Protein AF-A0A7S0JJ34-F1 (afdb_monomer_lite)

Organism: NCBI:txid127549

Radius of gyration: 20.1 Å; chains: 1; bounding box: 49×42×49 Å

Structure (mmCIF, N/CA/C/O backbone):
data_AF-A0A7S0JJ34-F1
#
_entry.id   AF-A0A7S0JJ34-F1
#
loop_
_atom_site.group_PDB
_atom_site.id
_atom_site.type_symbol
_atom_site.label_atom_id
_atom_site.label_alt_id
_atom_site.label_comp_id
_atom_site.label_asym_id
_atom_site.label_entity_id
_atom_site.label_seq_id
_atom_site.pdbx_PDB_ins_code
_atom_site.Cartn_x
_atom_site.Cartn_y
_atom_site.Cartn_z
_atom_site.occupancy
_atom_site.B_iso_or_equiv
_atom_site.auth_seq_id
_atom_site.auth_comp_id
_atom_site.auth_asym_id
_atom_site.auth_atom_id
_atom_site.pdbx_PDB_model_num
ATOM 1 N N . MET A 1 1 ? 1.940 3.601 5.564 1.00 57.25 1 MET A N 1
ATOM 2 C CA . MET A 1 1 ? 1.589 2.469 4.682 1.00 57.25 1 MET A CA 1
ATOM 3 C C . MET A 1 1 ? 2.162 2.753 3.303 1.00 57.25 1 MET A C 1
ATOM 5 O O . MET A 1 1 ? 1.551 3.493 2.549 1.00 57.25 1 MET A O 1
ATOM 9 N N . LEU A 1 2 ? 3.363 2.260 3.007 1.00 66.62 2 LEU A N 1
ATOM 10 C CA . LEU A 1 2 ? 3.904 2.296 1.644 1.00 66.62 2 LEU A CA 1
ATOM 11 C C . LEU A 1 2 ? 3.343 1.068 0.916 1.00 66.62 2 LEU A C 1
ATOM 13 O O . LEU A 1 2 ? 3.331 -0.015 1.498 1.00 66.62 2 LEU A O 1
ATOM 17 N N . GLY A 1 3 ? 2.815 1.231 -0.295 1.00 72.00 3 GLY A N 1
ATOM 18 C CA . GLY A 1 3 ? 2.123 0.151 -1.000 1.00 72.00 3 GLY A CA 1
ATOM 19 C C . GLY A 1 3 ? 2.072 0.350 -2.510 1.00 72.00 3 GLY A C 1
ATOM 20 O O . GLY A 1 3 ? 2.543 1.367 -3.016 1.00 72.00 3 GLY A O 1
ATOM 21 N N . ALA A 1 4 ? 1.462 -0.603 -3.222 1.00 73.69 4 ALA A N 1
ATOM 22 C CA . ALA A 1 4 ? 1.379 -0.618 -4.691 1.00 73.69 4 ALA A CA 1
ATOM 23 C C . ALA A 1 4 ? 0.817 0.682 -5.296 1.00 73.69 4 ALA A C 1
ATOM 25 O O . ALA A 1 4 ? 1.209 1.071 -6.393 1.00 73.69 4 ALA A O 1
ATOM 26 N N . GLY A 1 5 ? -0.038 1.399 -4.557 1.00 73.19 5 GLY A N 1
ATOM 27 C CA . GLY A 1 5 ? -0.584 2.690 -4.978 1.00 73.19 5 GLY A CA 1
ATOM 28 C C . GLY A 1 5 ? 0.477 3.756 -5.275 1.00 73.19 5 GLY A C 1
ATOM 29 O O . GLY A 1 5 ? 0.230 4.624 -6.104 1.00 73.19 5 GLY A O 1
ATOM 30 N N . MET A 1 6 ? 1.675 3.664 -4.685 1.00 84.06 6 MET A N 1
ATOM 31 C CA . MET A 1 6 ? 2.767 4.607 -4.957 1.00 84.06 6 MET A CA 1
ATOM 32 C C . MET A 1 6 ? 3.252 4.565 -6.407 1.00 84.06 6 MET A C 1
ATOM 34 O O . MET A 1 6 ? 3.645 5.596 -6.940 1.00 84.06 6 MET A O 1
ATOM 38 N N . LEU A 1 7 ? 3.181 3.399 -7.058 1.00 81.81 7 LEU A N 1
ATOM 39 C CA . LEU A 1 7 ? 3.564 3.240 -8.464 1.00 81.81 7 LEU A CA 1
ATOM 40 C C . LEU A 1 7 ? 2.585 3.957 -9.408 1.00 81.81 7 LEU A C 1
ATOM 42 O O . LEU A 1 7 ? 2.975 4.388 -10.487 1.00 81.81 7 LEU A O 1
ATOM 46 N N . GLY A 1 8 ? 1.323 4.112 -8.992 1.00 82.56 8 GLY A N 1
ATOM 47 C CA . GLY A 1 8 ? 0.288 4.818 -9.753 1.00 82.56 8 GLY A CA 1
ATOM 48 C C . GLY A 1 8 ? 0.212 6.322 -9.473 1.00 82.56 8 GLY A C 1
ATOM 49 O O . GLY A 1 8 ? -0.394 7.049 -10.255 1.00 82.56 8 GLY A O 1
ATOM 50 N N . LEU A 1 9 ? 0.837 6.812 -8.393 1.00 85.94 9 LEU A N 1
ATOM 51 C CA . LEU A 1 9 ? 0.858 8.239 -8.057 1.00 85.94 9 LEU A CA 1
ATOM 52 C C . LEU A 1 9 ? 1.399 9.134 -9.185 1.00 85.94 9 LEU A C 1
ATOM 54 O O . LEU A 1 9 ? 0.704 10.093 -9.511 1.00 85.94 9 LEU A O 1
ATOM 58 N N . PRO A 1 10 ? 2.558 8.871 -9.825 1.00 85.19 10 PRO A N 1
ATOM 59 C CA . PRO A 1 10 ? 3.053 9.757 -10.882 1.00 85.19 10 PRO A CA 1
ATOM 60 C C . PRO A 1 10 ? 2.068 9.872 -12.053 1.00 85.19 10 PRO A C 1
ATOM 62 O O . PRO A 1 10 ? 1.849 10.967 -12.563 1.00 85.19 10 PRO A O 1
ATOM 65 N N . HIS A 1 11 ? 1.404 8.771 -12.415 1.00 85.31 11 HIS A N 1
ATOM 66 C CA . HIS A 1 11 ? 0.361 8.772 -13.439 1.00 85.31 11 HIS A CA 1
ATOM 67 C C . HIS A 1 11 ? -0.876 9.571 -12.997 1.00 85.31 11 HIS A C 1
ATOM 69 O O . HIS A 1 11 ? -1.424 10.348 -13.770 1.00 85.31 11 HIS A O 1
ATOM 75 N N . ALA A 1 12 ? -1.311 9.435 -11.742 1.00 86.25 12 ALA A N 1
ATOM 76 C CA . ALA A 1 12 ? -2.432 10.214 -11.214 1.00 86.25 12 ALA A CA 1
ATOM 77 C C . ALA A 1 12 ? -2.135 11.726 -11.181 1.00 86.25 12 ALA A C 1
ATOM 79 O O . ALA A 1 12 ? -3.014 12.535 -11.471 1.00 86.25 12 ALA A O 1
ATOM 80 N N . PHE A 1 13 ? -0.897 12.118 -10.864 1.00 88.19 13 PHE A N 1
ATOM 81 C CA . PHE A 1 13 ? -0.462 13.517 -10.909 1.00 88.19 13 PHE A CA 1
ATOM 82 C C . PHE A 1 13 ? -0.346 14.058 -12.340 1.00 88.19 13 PHE A C 1
ATOM 84 O O . PHE A 1 13 ? -0.618 15.240 -12.549 1.00 88.19 13 PHE A O 1
ATOM 91 N N . ALA A 1 14 ? 0.024 13.215 -13.310 1.00 88.62 14 ALA A N 1
ATOM 92 C CA . ALA A 1 14 ? 0.055 13.592 -14.722 1.00 88.62 14 ALA A CA 1
ATOM 93 C C . ALA A 1 14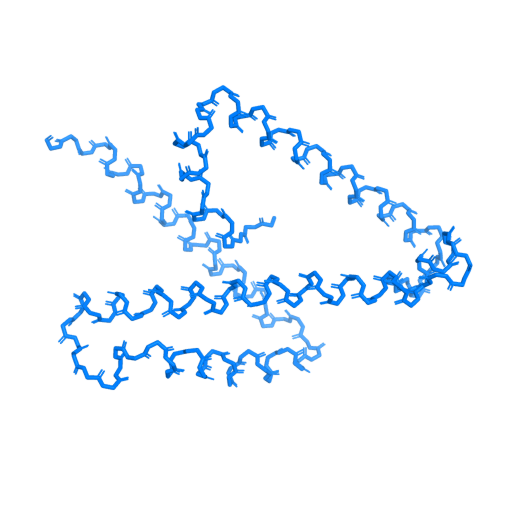 ? -1.349 13.920 -15.264 1.00 88.62 14 ALA A C 1
ATOM 95 O O . ALA A 1 14 ? -1.507 14.911 -15.967 1.00 88.62 14 ALA A O 1
ATOM 96 N N . GLU A 1 15 ? -2.366 13.145 -14.875 1.00 89.19 15 GLU A N 1
ATOM 97 C CA . GLU A 1 15 ? -3.752 13.323 -15.338 1.00 89.19 15 GLU A CA 1
ATOM 98 C C . GLU A 1 15 ? -4.513 14.426 -14.580 1.00 89.19 15 GLU A C 1
ATOM 100 O O . GLU A 1 15 ? -5.216 15.235 -15.180 1.00 89.19 15 GLU A O 1
ATOM 105 N N . CYS A 1 16 ? -4.379 14.497 -13.250 1.00 85.75 16 CYS A N 1
ATOM 106 C CA . CYS A 1 16 ? -5.110 15.477 -12.436 1.00 85.75 16 CYS A CA 1
ATOM 107 C C . CYS A 1 16 ? -4.446 16.865 -12.403 1.00 85.75 16 CYS A C 1
ATOM 109 O O . CYS A 1 16 ? -5.074 17.842 -11.991 1.00 85.75 16 CYS A O 1
ATOM 111 N N . GLY A 1 17 ? -3.172 16.961 -12.789 1.00 87.69 17 GLY A N 1
ATOM 112 C CA . GLY A 1 17 ? -2.359 18.160 -12.626 1.00 87.69 17 GLY A CA 1
ATOM 113 C C . GLY A 1 17 ? -1.843 18.347 -11.194 1.00 87.69 17 GLY A C 1
ATOM 114 O O . GLY A 1 17 ? -2.354 17.789 -10.221 1.00 87.69 17 GLY A O 1
ATOM 115 N N . TRP A 1 18 ? -0.799 19.164 -11.053 1.00 88.62 18 TRP A N 1
ATOM 116 C CA . TRP A 1 18 ? -0.021 19.257 -9.811 1.00 88.62 18 TRP A CA 1
ATOM 117 C C . TRP A 1 18 ? -0.803 19.856 -8.631 1.00 88.62 18 TRP A C 1
ATOM 119 O O . TRP A 1 18 ? -0.724 19.358 -7.507 1.00 88.62 18 TRP A O 1
ATOM 129 N N . VAL A 1 19 ? -1.604 20.896 -8.890 1.00 91.00 19 VAL A N 1
ATOM 130 C CA . VAL A 1 19 ? -2.393 21.595 -7.860 1.00 91.00 19 VAL A CA 1
ATOM 131 C C . VAL A 1 19 ? -3.508 20.692 -7.328 1.00 91.00 19 VAL A C 1
ATOM 133 O O . VAL A 1 19 ? -3.588 20.441 -6.126 1.00 91.00 19 VAL A O 1
ATOM 136 N N . THR A 1 20 ? -4.332 20.150 -8.226 1.00 90.50 20 THR A N 1
ATOM 137 C CA . THR A 1 20 ? -5.452 19.270 -7.870 1.00 90.50 20 THR A CA 1
ATOM 138 C C . THR A 1 20 ? -4.963 17.953 -7.271 1.00 90.50 20 THR A C 1
ATOM 140 O O . THR A 1 20 ? -5.516 17.502 -6.271 1.00 90.50 20 THR A O 1
ATOM 143 N N . GLY A 1 21 ? -3.892 17.360 -7.814 1.00 90.00 21 GLY A N 1
ATOM 144 C CA . GLY A 1 21 ? -3.283 16.142 -7.273 1.00 90.00 21 GLY A CA 1
ATOM 145 C C . GLY A 1 21 ? -2.790 16.317 -5.834 1.00 90.00 21 GLY A C 1
ATOM 146 O O . GLY A 1 21 ? -3.072 15.476 -4.981 1.00 90.00 21 GLY A O 1
ATOM 147 N N . THR A 1 22 ? -2.132 17.442 -5.532 1.00 91.50 22 THR A N 1
ATOM 148 C CA . THR A 1 22 ? -1.652 17.746 -4.172 1.00 91.50 22 THR A CA 1
ATOM 149 C C . THR A 1 22 ? -2.811 17.959 -3.199 1.00 91.50 22 THR A C 1
ATOM 151 O O . THR A 1 22 ? -2.788 17.421 -2.091 1.00 91.50 22 THR A O 1
ATOM 154 N N . LEU A 1 23 ? -3.851 18.690 -3.617 1.00 93.62 23 LEU A N 1
ATOM 155 C CA . LEU A 1 23 ? -5.050 18.902 -2.806 1.00 93.62 23 LEU A CA 1
ATOM 156 C C . LEU A 1 23 ? -5.744 17.571 -2.477 1.00 93.62 23 LEU A C 1
ATOM 158 O O . LEU A 1 23 ? -6.032 17.303 -1.313 1.00 93.62 23 LEU A O 1
ATOM 162 N N . LEU A 1 24 ? -5.972 16.715 -3.481 1.00 91.62 24 LEU A N 1
ATOM 163 C CA . LEU A 1 24 ? -6.590 15.400 -3.286 1.00 91.62 24 LEU A CA 1
ATOM 164 C C . LEU A 1 24 ? -5.754 14.519 -2.357 1.00 91.62 24 LEU A C 1
ATOM 166 O O . LEU A 1 24 ? -6.303 13.878 -1.462 1.00 91.62 24 LEU A O 1
ATOM 170 N N . LEU A 1 25 ? -4.432 14.499 -2.547 1.00 91.44 25 LEU A N 1
ATOM 171 C CA . LEU A 1 25 ? -3.531 13.714 -1.709 1.00 91.44 25 LEU A CA 1
ATOM 172 C C . LEU A 1 25 ? -3.608 14.158 -0.243 1.00 91.44 25 LEU A C 1
ATOM 174 O O . LEU A 1 25 ? -3.671 13.312 0.651 1.00 91.44 25 LEU A O 1
ATOM 178 N N . PHE A 1 26 ? -3.656 15.470 -0.000 1.00 93.44 26 PHE A N 1
ATOM 179 C CA . PHE A 1 26 ? -3.807 16.022 1.341 1.00 93.44 26 PHE A CA 1
ATOM 180 C C . PHE A 1 26 ? -5.153 15.638 1.963 1.00 93.44 26 PHE A C 1
ATOM 182 O O . PHE A 1 26 ? -5.186 15.123 3.079 1.00 93.44 26 PHE A O 1
ATOM 189 N N . VAL A 1 27 ? -6.256 15.801 1.224 1.00 94.81 27 VAL A N 1
ATOM 190 C CA . VAL A 1 27 ? -7.604 15.446 1.696 1.00 94.81 27 VAL A CA 1
ATOM 191 C C . VAL A 1 27 ? -7.687 13.962 2.052 1.00 94.81 27 VAL A C 1
ATOM 193 O O . VAL A 1 27 ? -8.070 13.632 3.172 1.00 94.81 27 VAL A O 1
ATOM 196 N N . PHE A 1 28 ? -7.264 13.059 1.161 1.00 92.06 28 PHE A N 1
ATOM 197 C CA . PHE A 1 28 ? -7.285 11.620 1.440 1.00 92.06 28 PHE A CA 1
ATOM 198 C C . PHE A 1 28 ? -6.356 11.227 2.592 1.00 92.06 28 PHE A C 1
ATOM 200 O O . PHE A 1 28 ? -6.701 10.343 3.379 1.00 92.06 28 PHE A O 1
ATOM 207 N N . GLY A 1 29 ? -5.209 11.898 2.727 1.00 92.00 29 GLY A N 1
ATOM 208 C CA . GLY A 1 29 ? -4.305 11.723 3.861 1.00 92.00 29 GLY A CA 1
ATOM 209 C C . GLY A 1 29 ? -4.967 12.097 5.188 1.00 92.00 29 GLY A C 1
ATOM 210 O O . GLY A 1 29 ? -4.964 11.295 6.123 1.00 92.00 29 GLY A O 1
ATOM 211 N N . CYS A 1 30 ? -5.598 13.273 5.257 1.00 94.94 30 CYS A N 1
ATOM 212 C CA . CYS A 1 30 ? -6.330 13.731 6.436 1.00 94.94 30 CYS A CA 1
ATOM 213 C C . CYS A 1 30 ? -7.510 12.813 6.771 1.00 94.94 30 CYS A C 1
ATOM 215 O O . CYS A 1 30 ? -7.651 12.404 7.922 1.00 94.94 30 CYS A O 1
ATOM 217 N N . THR A 1 31 ? -8.325 12.435 5.782 1.00 94.25 31 THR A N 1
ATOM 218 C CA . THR A 1 31 ? -9.451 11.512 5.984 1.00 94.25 31 THR A CA 1
ATOM 219 C C . THR A 1 31 ? -8.978 10.142 6.472 1.00 94.25 31 THR A C 1
ATOM 221 O O . THR A 1 31 ? -9.593 9.569 7.369 1.00 94.25 31 THR A O 1
ATOM 224 N N . GLY A 1 32 ? -7.864 9.627 5.944 1.00 92.00 32 GLY A N 1
ATOM 225 C CA . GLY A 1 32 ? -7.271 8.366 6.392 1.00 92.00 32 GLY A CA 1
ATOM 226 C C . GLY A 1 32 ? -6.749 8.429 7.830 1.00 92.00 32 GLY A C 1
ATOM 227 O O . GLY A 1 32 ? -7.025 7.528 8.623 1.00 92.00 32 GLY A O 1
ATOM 228 N N . ALA A 1 33 ? -6.042 9.504 8.190 1.00 92.50 33 ALA A N 1
ATOM 229 C CA . ALA A 1 33 ? -5.551 9.719 9.551 1.00 92.50 33 ALA A CA 1
ATOM 230 C C . ALA A 1 33 ? -6.704 9.855 10.555 1.00 92.50 33 ALA A C 1
ATOM 232 O O . ALA A 1 33 ? -6.683 9.233 11.616 1.00 92.50 33 ALA A O 1
ATOM 233 N N . PHE A 1 34 ? -7.738 10.613 10.191 1.00 93.69 34 PHE A N 1
ATOM 234 C CA . PHE A 1 34 ? -8.936 10.774 11.004 1.00 93.69 34 PHE A CA 1
ATOM 235 C C . PHE A 1 34 ? -9.692 9.450 11.182 1.00 93.69 34 PHE A C 1
ATOM 237 O O . PHE A 1 34 ? -10.050 9.096 12.301 1.00 93.69 34 PHE A O 1
ATOM 244 N N . GLY A 1 35 ? -9.861 8.668 10.110 1.00 90.50 35 GLY A N 1
ATOM 245 C CA . GLY A 1 35 ? -10.480 7.344 10.185 1.00 90.50 35 GLY A CA 1
ATOM 246 C C . GLY A 1 35 ? -9.717 6.385 11.104 1.00 90.50 35 GLY A C 1
ATOM 247 O O . GLY A 1 35 ? -10.332 5.684 11.904 1.00 90.50 35 GLY A O 1
ATOM 248 N N . LEU A 1 36 ? -8.380 6.393 11.047 1.00 89.00 36 LEU A N 1
ATOM 249 C CA . LEU A 1 36 ? -7.552 5.581 11.941 1.00 89.00 36 LEU A CA 1
ATOM 250 C C . LEU A 1 36 ? -7.661 6.041 13.402 1.00 89.00 36 LEU A C 1
ATOM 252 O O . LEU A 1 36 ? -7.689 5.201 14.298 1.00 89.00 36 LEU A O 1
ATOM 256 N N . HIS A 1 37 ? -7.750 7.351 13.641 1.00 90.44 37 HIS A N 1
ATOM 257 C CA . HIS A 1 37 ? -7.923 7.906 14.981 1.00 90.44 37 HIS A CA 1
ATOM 258 C C . HIS A 1 37 ? -9.260 7.488 15.604 1.00 90.44 37 HIS A C 1
ATOM 260 O O . HIS A 1 37 ? -9.276 6.961 16.714 1.00 90.44 37 HIS A O 1
ATOM 266 N N . LEU A 1 38 ? -10.361 7.629 14.858 1.00 86.69 38 LEU A N 1
ATOM 267 C CA . LEU A 1 38 ? -11.682 7.174 15.296 1.00 86.69 38 LEU A CA 1
ATOM 268 C C . LEU A 1 38 ? -11.702 5.671 15.588 1.00 86.69 38 LEU A C 1
ATOM 270 O O . LEU A 1 38 ? -12.285 5.237 16.577 1.00 86.69 38 LEU A O 1
ATOM 274 N N . LEU A 1 39 ? -11.052 4.873 14.738 1.00 85.81 39 LEU A N 1
ATOM 275 C CA . LEU A 1 39 ? -10.981 3.425 14.912 1.00 85.81 39 LEU A CA 1
ATOM 276 C C . LEU A 1 39 ? -10.170 3.035 16.153 1.00 85.81 39 LEU A C 1
ATOM 278 O O . LEU A 1 39 ? -10.567 2.124 16.878 1.00 85.81 39 LEU A O 1
ATOM 282 N N . ALA A 1 40 ? -9.063 3.734 16.415 1.00 85.62 40 ALA A N 1
ATOM 283 C CA . ALA A 1 40 ? -8.258 3.536 17.614 1.00 85.62 40 ALA A CA 1
ATOM 284 C C . ALA A 1 40 ? -9.065 3.856 18.879 1.00 85.62 40 ALA A C 1
ATOM 286 O O . ALA A 1 40 ? -9.134 3.024 19.783 1.00 85.62 40 ALA A O 1
ATOM 287 N N . GLU A 1 41 ? -9.757 4.996 18.908 1.00 84.69 41 GLU A N 1
ATOM 288 C CA . GLU A 1 41 ? -10.585 5.376 20.053 1.00 84.69 41 GLU A CA 1
ATOM 289 C C . GLU A 1 41 ? -11.767 4.414 20.258 1.00 84.69 41 GLU A C 1
ATOM 291 O O . GLU A 1 41 ? -12.060 4.016 21.386 1.00 84.69 41 GLU A O 1
ATOM 296 N N . ALA A 1 42 ? -12.410 3.964 19.176 1.00 80.56 42 ALA A N 1
ATOM 297 C CA . ALA A 1 42 ? -13.464 2.954 19.249 1.00 80.56 42 ALA A CA 1
ATOM 298 C C . ALA A 1 42 ? -12.943 1.621 19.815 1.00 80.56 42 ALA A C 1
ATOM 300 O O . ALA A 1 42 ? -13.616 1.001 20.639 1.00 80.56 42 ALA A O 1
ATOM 301 N N . SER A 1 43 ? -11.727 1.211 19.433 1.00 81.00 43 SER A N 1
ATOM 302 C CA . SER A 1 43 ? -11.099 -0.012 19.946 1.00 81.00 43 SER A CA 1
ATOM 303 C C . SER A 1 43 ? -10.785 0.056 21.445 1.00 81.00 43 SER A C 1
ATOM 305 O O . SER A 1 43 ? -10.970 -0.937 22.154 1.00 81.00 43 SER A O 1
ATOM 307 N N . ASP A 1 44 ? -10.386 1.231 21.945 1.00 80.06 44 ASP A N 1
ATOM 308 C CA . ASP A 1 44 ? -10.115 1.446 23.368 1.00 80.06 44 ASP A CA 1
ATOM 309 C C . ASP A 1 44 ? -11.404 1.408 24.204 1.00 80.06 44 ASP A C 1
ATOM 311 O O . ASP A 1 44 ? -11.399 0.891 25.323 1.00 80.06 44 ASP A O 1
ATOM 315 N N . ARG A 1 45 ? -12.536 1.872 23.653 1.00 75.00 45 ARG A N 1
ATOM 316 C CA . ARG A 1 45 ? -13.836 1.853 24.349 1.00 75.00 45 ARG A CA 1
ATOM 317 C C . ARG A 1 45 ? -14.481 0.467 24.442 1.00 75.00 45 ARG A C 1
ATOM 319 O O . ARG A 1 45 ? -15.254 0.237 25.367 1.00 75.00 45 ARG A O 1
ATOM 326 N N . THR A 1 46 ? -14.173 -0.462 23.535 1.00 71.50 46 THR A N 1
ATOM 327 C CA . THR A 1 46 ? -14.765 -1.818 23.529 1.00 71.50 46 THR A CA 1
ATOM 328 C C . THR A 1 46 ? -14.080 -2.847 24.431 1.00 71.50 46 THR A C 1
ATOM 330 O O . THR A 1 46 ? -14.621 -3.933 24.624 1.00 71.50 46 THR A O 1
ATOM 333 N N . GLY A 1 47 ? -12.921 -2.525 25.014 1.00 63.66 47 GLY A N 1
ATOM 334 C CA . GLY A 1 47 ? -12.152 -3.462 25.840 1.00 63.66 47 GLY A CA 1
ATOM 335 C C . GLY A 1 47 ? -11.409 -4.530 25.021 1.00 63.66 47 GLY A C 1
ATOM 336 O O . GLY A 1 47 ? -11.761 -4.851 23.889 1.00 63.66 47 GLY A O 1
ATOM 337 N N . ARG A 1 48 ? -10.313 -5.067 25.574 1.00 65.00 48 ARG A N 1
ATOM 338 C CA . ARG A 1 48 ? -9.439 -6.037 24.885 1.00 65.00 48 ARG A CA 1
ATOM 339 C C . ARG A 1 48 ? -9.856 -7.482 25.206 1.00 65.00 48 ARG A C 1
ATOM 341 O O . ARG A 1 48 ? -10.058 -7.772 26.383 1.00 65.00 48 ARG A O 1
ATOM 348 N N . PRO A 1 49 ? -9.896 -8.408 24.225 1.00 53.81 49 PRO A N 1
ATOM 349 C CA . PRO A 1 49 ? -9.428 -8.263 22.845 1.00 53.81 49 PRO A CA 1
ATOM 350 C C . PRO A 1 49 ? -10.474 -7.612 21.924 1.00 53.81 49 PRO A C 1
ATOM 352 O O . PRO A 1 49 ? -11.537 -8.175 21.683 1.00 53.81 49 PRO A O 1
ATOM 355 N N . ALA A 1 50 ? -10.133 -6.451 21.362 1.00 60.81 50 ALA A N 1
ATOM 356 C CA . ALA A 1 50 ? -10.960 -5.760 20.383 1.00 60.81 50 ALA A CA 1
ATOM 357 C C . ALA A 1 50 ? -10.675 -6.344 18.991 1.00 60.81 50 ALA A C 1
ATOM 359 O O . ALA A 1 50 ? -9.613 -6.110 18.413 1.00 60.81 50 ALA A O 1
ATOM 360 N N . SER A 1 51 ? -11.601 -7.143 18.468 1.00 67.75 51 SER A N 1
ATOM 361 C CA . SER A 1 51 ? -11.635 -7.501 17.049 1.00 67.75 51 SER A CA 1
ATOM 362 C C . SER A 1 51 ? -12.398 -6.418 16.284 1.00 67.75 51 SER A C 1
ATOM 364 O O . SER A 1 51 ? -13.293 -5.784 16.842 1.00 67.75 51 SER A O 1
ATOM 366 N N . PHE A 1 52 ? -12.114 -6.217 14.994 1.00 67.94 52 PHE A N 1
ATOM 367 C CA . PHE A 1 52 ? -12.917 -5.307 14.162 1.00 67.94 52 PHE A CA 1
ATOM 368 C C . PHE A 1 52 ? -14.411 -5.653 14.218 1.00 67.94 52 PHE A C 1
ATOM 370 O O . PHE A 1 52 ? -15.246 -4.754 14.210 1.00 67.94 52 PHE A O 1
ATOM 377 N N . TYR A 1 53 ? -14.730 -6.940 14.385 1.00 65.56 53 TYR A N 1
ATOM 378 C CA . TYR A 1 53 ? -16.084 -7.430 14.619 1.00 65.56 53 TYR A CA 1
ATOM 379 C C . TYR A 1 53 ? -16.698 -6.895 15.924 1.00 65.56 53 TYR A C 1
ATOM 381 O O . TYR A 1 53 ? -17.800 -6.358 15.899 1.00 65.56 53 TYR A O 1
ATOM 389 N N . THR A 1 54 ? -15.979 -6.958 17.052 1.00 66.50 54 THR A N 1
ATOM 390 C CA . THR A 1 54 ? -16.497 -6.496 18.355 1.00 66.50 54 THR A CA 1
ATOM 391 C C . THR A 1 54 ? -16.619 -4.975 18.415 1.00 66.50 54 THR A C 1
ATOM 393 O O . THR A 1 54 ? -17.533 -4.457 19.048 1.00 66.50 54 THR A O 1
ATOM 396 N N . VAL A 1 55 ? -15.731 -4.250 17.724 1.00 70.12 55 VAL A N 1
ATOM 397 C CA . VAL A 1 55 ? -15.828 -2.789 17.563 1.00 70.12 55 VAL A CA 1
ATOM 398 C C . VAL A 1 55 ? -17.034 -2.414 16.701 1.00 70.12 55 VAL A C 1
ATOM 400 O O . VAL A 1 55 ? -17.79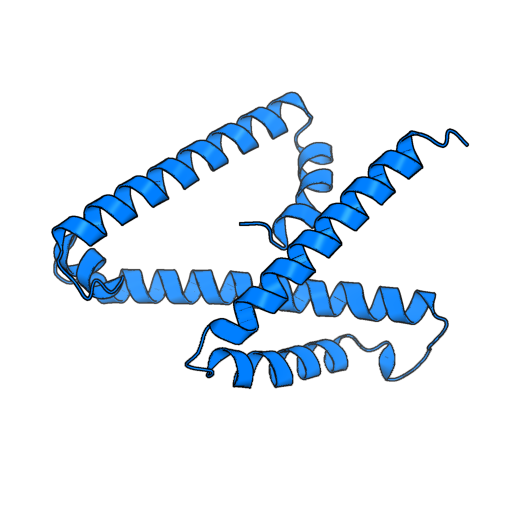4 -1.519 17.065 1.00 70.12 55 VAL A O 1
ATOM 403 N N . ALA A 1 56 ? -17.246 -3.118 15.585 1.00 69.19 56 ALA A N 1
ATOM 404 C CA . ALA A 1 56 ? -18.388 -2.889 14.704 1.00 69.19 56 ALA A CA 1
ATOM 405 C C . ALA A 1 56 ? -19.723 -3.230 15.382 1.00 69.19 56 ALA A C 1
ATOM 407 O O . ALA A 1 56 ? -20.690 -2.492 15.218 1.00 69.19 56 ALA A O 1
ATOM 408 N N . GLU A 1 57 ? -19.772 -4.304 16.170 1.00 68.19 57 GLU A N 1
ATOM 409 C CA . GLU A 1 57 ? -20.966 -4.723 16.907 1.00 68.19 57 GLU A CA 1
ATOM 410 C C . GLU A 1 57 ? -21.297 -3.781 18.073 1.00 68.19 57 GLU A C 1
ATOM 412 O O . GLU A 1 57 ? -22.468 -3.499 18.319 1.00 68.19 57 GLU A O 1
ATOM 417 N N . ALA A 1 58 ? -20.283 -3.223 18.743 1.00 69.94 58 ALA A N 1
ATOM 418 C CA . ALA A 1 58 ? -20.483 -2.194 19.761 1.00 69.94 58 ALA A CA 1
ATOM 419 C C . ALA A 1 58 ? -20.929 -0.844 19.173 1.00 69.94 58 ALA A C 1
ATOM 421 O O . ALA A 1 58 ? -21.666 -0.107 19.826 1.00 69.94 58 ALA A O 1
ATOM 422 N N . ALA A 1 59 ? -20.486 -0.507 17.957 1.00 73.44 59 ALA A N 1
ATOM 423 C CA . ALA A 1 59 ? -20.893 0.716 17.269 1.00 73.44 59 ALA A CA 1
ATOM 424 C C . ALA A 1 59 ? -22.301 0.604 16.661 1.00 73.44 59 ALA A C 1
ATOM 426 O O . ALA A 1 59 ? -23.089 1.542 16.775 1.00 73.44 59 ALA A O 1
ATOM 427 N N . LEU A 1 60 ? -22.623 -0.530 16.028 1.00 67.31 60 LEU A N 1
ATOM 428 C CA . LEU A 1 60 ? -23.933 -0.822 15.448 1.00 67.31 60 LEU A CA 1
ATOM 429 C C . LEU A 1 60 ? -24.344 -2.280 15.766 1.00 67.31 60 LEU A C 1
ATOM 431 O O . LEU A 1 60 ? -23.846 -3.218 15.126 1.00 67.31 60 LEU A O 1
ATOM 435 N N . PRO A 1 61 ? -25.281 -2.501 16.708 1.00 66.56 61 PRO A N 1
ATOM 436 C CA . PRO A 1 61 ? -25.717 -3.847 17.064 1.00 66.56 61 PRO A CA 1
ATOM 437 C C . PRO A 1 61 ? -26.391 -4.531 15.864 1.00 66.56 61 PRO A C 1
ATOM 439 O O . PRO A 1 61 ? -27.322 -3.992 15.268 1.00 66.56 61 PRO A O 1
ATOM 442 N N . GLY A 1 62 ? -25.905 -5.720 15.493 1.00 68.38 62 GLY A N 1
ATOM 443 C CA . GLY A 1 62 ? -26.438 -6.531 14.388 1.00 68.38 62 GLY A CA 1
ATOM 444 C C . GLY A 1 62 ? -25.792 -6.315 13.010 1.00 68.38 62 GLY A C 1
ATOM 445 O O . GLY A 1 62 ? -26.032 -7.118 12.111 1.00 68.38 62 GLY A O 1
ATOM 446 N N . CYS A 1 63 ? -24.931 -5.304 12.825 1.00 70.94 63 CYS A N 1
ATOM 447 C CA . CYS A 1 63 ? -24.239 -5.071 11.543 1.00 70.94 63 CYS A CA 1
ATOM 448 C C . CYS A 1 63 ? -22.778 -5.550 11.505 1.00 70.94 63 CYS A C 1
ATOM 450 O O . CYS A 1 63 ? -22.123 -5.392 10.474 1.00 70.94 63 CYS A O 1
ATOM 452 N N . GLY A 1 64 ? -22.265 -6.165 12.576 1.00 75.12 64 GLY A N 1
ATOM 453 C CA . GLY A 1 64 ? -20.867 -6.615 12.666 1.00 75.12 64 GLY A CA 1
ATOM 454 C C . GLY A 1 64 ? -20.420 -7.506 11.498 1.00 75.12 64 GLY A C 1
ATOM 455 O O . GLY A 1 64 ? -19.343 -7.297 10.942 1.00 75.12 64 GLY A O 1
ATOM 456 N N . LEU A 1 65 ? -21.282 -8.425 11.044 1.00 78.12 65 LEU A N 1
ATOM 457 C CA . LEU A 1 65 ? -20.994 -9.312 9.908 1.00 78.12 65 LEU A CA 1
ATOM 458 C C . LEU A 1 65 ? -20.840 -8.552 8.578 1.00 78.12 65 LEU A C 1
ATOM 460 O O . LEU A 1 65 ? -19.995 -8.907 7.760 1.00 78.12 65 LEU A O 1
ATOM 464 N N . LEU A 1 66 ? -21.633 -7.498 8.357 1.00 83.25 66 LEU A N 1
ATOM 465 C CA . LEU A 1 66 ? -21.549 -6.688 7.138 1.00 83.25 66 LEU A CA 1
ATOM 466 C C . LEU A 1 66 ? -20.224 -5.917 7.087 1.00 83.25 66 LEU A C 1
ATOM 468 O O . LEU A 1 66 ? -19.590 -5.844 6.035 1.00 83.25 66 LEU A O 1
ATOM 472 N N . PHE A 1 67 ? -19.790 -5.372 8.227 1.00 83.19 67 PHE A N 1
ATOM 473 C CA . PHE A 1 67 ? -18.502 -4.689 8.334 1.00 83.19 67 PHE A CA 1
ATOM 474 C C . PHE A 1 67 ? -17.329 -5.651 8.136 1.00 83.19 67 PHE A C 1
ATOM 476 O O . PHE A 1 67 ? -16.415 -5.334 7.378 1.00 83.19 67 PHE A O 1
ATOM 483 N N . ASP A 1 68 ? -17.371 -6.838 8.740 1.00 84.56 68 ASP A N 1
ATOM 484 C CA . ASP A 1 68 ? -16.326 -7.850 8.558 1.00 84.56 68 ASP A CA 1
ATOM 485 C C . ASP A 1 68 ? -16.242 -8.339 7.099 1.00 84.56 68 ASP A C 1
ATOM 487 O O . ASP A 1 68 ? -15.155 -8.437 6.517 1.00 84.56 68 ASP A O 1
ATOM 491 N N . ALA A 1 69 ? -17.393 -8.520 6.440 1.00 86.06 69 ALA A N 1
ATOM 492 C CA . ALA A 1 69 ? -17.453 -8.815 5.011 1.00 86.06 69 ALA A CA 1
ATOM 493 C C . ALA A 1 69 ? -16.853 -7.678 4.163 1.00 86.06 69 ALA A C 1
ATOM 495 O O . ALA A 1 69 ? -16.056 -7.934 3.258 1.00 86.06 69 ALA A O 1
ATOM 496 N N . ALA A 1 70 ? -17.169 -6.416 4.472 1.00 89.00 70 ALA A N 1
ATOM 497 C CA . ALA A 1 70 ? -16.610 -5.260 3.771 1.00 89.00 70 ALA A CA 1
ATOM 498 C C . ALA A 1 70 ? -15.081 -5.162 3.931 1.00 89.00 70 ALA A C 1
ATOM 500 O O . ALA A 1 70 ? -14.372 -4.894 2.955 1.00 89.00 70 ALA A O 1
ATOM 501 N N . ILE A 1 71 ? -14.557 -5.429 5.132 1.00 88.12 71 ILE A N 1
ATOM 502 C CA . ILE A 1 71 ? -13.112 -5.476 5.400 1.00 88.12 71 ILE A CA 1
ATOM 503 C C . ILE A 1 71 ? -12.468 -6.614 4.609 1.00 88.12 71 ILE A C 1
ATOM 505 O O . ILE A 1 71 ? -11.440 -6.402 3.964 1.00 88.12 71 ILE A O 1
ATOM 509 N N . THR A 1 72 ? -13.090 -7.792 4.592 1.00 87.88 72 THR A N 1
ATOM 510 C CA . THR A 1 72 ? -12.601 -8.948 3.833 1.00 87.88 72 THR A CA 1
ATOM 511 C C . THR A 1 72 ? -12.509 -8.634 2.338 1.00 87.88 72 THR A C 1
ATOM 513 O O . THR A 1 72 ? -11.462 -8.857 1.728 1.00 87.88 72 THR A O 1
ATOM 516 N N . ILE A 1 73 ? -13.548 -8.028 1.752 1.00 92.12 73 ILE A N 1
ATOM 517 C CA . ILE A 1 73 ? -13.556 -7.601 0.343 1.00 92.12 73 ILE A CA 1
ATOM 518 C C . ILE A 1 73 ? -12.458 -6.562 0.079 1.00 92.12 73 ILE A C 1
ATOM 520 O O . ILE A 1 73 ? -11.728 -6.657 -0.911 1.00 92.12 73 ILE A O 1
ATOM 524 N N . LYS A 1 74 ? -12.295 -5.578 0.971 1.00 89.25 74 LYS A N 1
ATOM 525 C CA . LYS A 1 74 ? -11.249 -4.556 0.844 1.00 89.25 74 LYS A CA 1
ATOM 526 C C . LYS A 1 74 ? -9.850 -5.173 0.870 1.00 89.25 74 LYS A C 1
ATOM 528 O O . LYS A 1 74 ? -9.009 -4.807 0.046 1.00 89.25 74 LYS A O 1
ATOM 533 N N . CYS A 1 75 ? -9.608 -6.100 1.793 1.00 87.88 75 CYS A N 1
ATOM 534 C CA . CYS A 1 75 ? -8.330 -6.793 1.929 1.00 87.88 75 CYS A CA 1
ATOM 535 C C . CYS A 1 75 ? -8.041 -7.664 0.705 1.00 87.88 75 CYS A C 1
ATOM 537 O O . CYS A 1 75 ? -6.931 -7.626 0.172 1.00 87.88 75 CYS A O 1
ATOM 539 N N . PHE A 1 76 ? -9.057 -8.372 0.204 1.00 88.62 76 PHE A N 1
ATOM 540 C CA . PHE A 1 76 ? -8.959 -9.142 -1.030 1.00 88.62 76 PHE A CA 1
ATOM 541 C C . PHE A 1 76 ? -8.542 -8.256 -2.207 1.00 88.62 76 PHE A C 1
ATOM 543 O O . PHE A 1 76 ? -7.575 -8.573 -2.891 1.00 88.62 76 PHE A O 1
ATOM 550 N N . GLY A 1 77 ? -9.177 -7.093 -2.381 1.00 89.38 77 GLY A N 1
ATOM 551 C CA . GLY A 1 77 ? -8.818 -6.158 -3.450 1.00 89.38 77 GLY A CA 1
ATOM 552 C C . GLY A 1 77 ? -7.361 -5.684 -3.383 1.00 89.38 77 GLY A C 1
ATOM 553 O O . GLY A 1 77 ? -6.678 -5.622 -4.405 1.00 89.38 77 GLY A O 1
ATOM 554 N N . VAL A 1 78 ? -6.852 -5.396 -2.181 1.00 87.00 78 VAL A N 1
ATOM 555 C CA . VAL A 1 78 ? -5.442 -5.017 -1.996 1.00 87.00 78 VAL A CA 1
ATOM 556 C C . VAL A 1 78 ? -4.508 -6.192 -2.314 1.00 87.00 78 VAL A C 1
ATOM 558 O O . VAL A 1 78 ? -3.516 -5.999 -3.014 1.00 87.00 78 VAL A O 1
ATOM 561 N N . ALA A 1 79 ? -4.836 -7.410 -1.874 1.00 86.88 79 ALA A N 1
ATOM 562 C CA . ALA A 1 79 ? -4.059 -8.609 -2.190 1.00 86.88 79 ALA A CA 1
ATOM 563 C C . ALA A 1 79 ? -4.015 -8.886 -3.704 1.00 86.88 79 ALA A C 1
ATOM 565 O O . ALA A 1 79 ? -2.941 -9.121 -4.259 1.00 86.88 79 ALA A O 1
ATOM 566 N N . THR A 1 80 ? -5.156 -8.783 -4.395 1.00 87.88 80 THR A N 1
ATOM 567 C CA . THR A 1 80 ? -5.230 -8.928 -5.855 1.00 87.88 80 THR A CA 1
ATOM 568 C C . THR A 1 80 ? -4.416 -7.849 -6.568 1.00 87.88 80 THR A C 1
ATOM 570 O O . THR A 1 80 ? -3.713 -8.156 -7.528 1.00 87.88 80 THR A O 1
ATOM 573 N N . SER A 1 81 ? -4.446 -6.600 -6.089 1.00 88.88 81 SER A N 1
ATOM 574 C CA . SER A 1 81 ? -3.643 -5.513 -6.665 1.00 88.88 81 SER A CA 1
ATOM 575 C C . SER A 1 81 ? -2.144 -5.812 -6.595 1.00 88.88 81 SER A C 1
ATOM 577 O O . SER A 1 81 ? -1.451 -5.674 -7.602 1.00 88.88 81 SER A O 1
ATOM 579 N N . TYR A 1 82 ? -1.645 -6.298 -5.454 1.00 86.12 82 TYR A N 1
ATOM 580 C CA . TYR A 1 82 ? -0.244 -6.710 -5.337 1.00 86.12 82 TYR A CA 1
ATOM 581 C C . TYR A 1 82 ? 0.104 -7.864 -6.278 1.00 86.12 82 TYR A C 1
ATOM 583 O O . TYR A 1 82 ? 1.165 -7.845 -6.899 1.00 86.12 82 TYR A O 1
ATOM 591 N N . LEU A 1 83 ? -0.794 -8.838 -6.427 1.00 85.44 83 LEU A N 1
ATOM 592 C CA . LEU A 1 83 ? -0.584 -9.979 -7.310 1.00 85.44 83 LEU A CA 1
ATOM 593 C C . LEU A 1 83 ? -0.482 -9.563 -8.786 1.00 85.44 83 LEU A C 1
ATOM 595 O O . LEU A 1 83 ? 0.379 -10.063 -9.507 1.00 85.44 83 LEU A O 1
ATOM 599 N N . ILE A 1 84 ? -1.316 -8.612 -9.219 1.00 85.38 84 ILE A N 1
ATOM 600 C CA . ILE A 1 84 ? -1.251 -8.018 -10.561 1.00 85.38 84 ILE A CA 1
ATOM 601 C C . ILE A 1 84 ? 0.079 -7.290 -10.756 1.00 85.38 84 ILE A C 1
ATOM 603 O O . ILE A 1 84 ? 0.758 -7.529 -11.749 1.00 85.38 84 ILE A O 1
ATOM 607 N N . VAL A 1 85 ? 0.488 -6.455 -9.795 1.00 85.44 85 VAL A N 1
ATOM 608 C CA . VAL A 1 85 ? 1.757 -5.714 -9.879 1.00 85.44 85 VAL A CA 1
ATOM 609 C C . VAL A 1 85 ? 2.945 -6.666 -9.999 1.00 85.44 85 VAL A C 1
ATOM 611 O O . VAL A 1 85 ? 3.814 -6.439 -10.838 1.00 85.44 85 VAL A O 1
ATOM 614 N N . VAL A 1 86 ? 2.982 -7.749 -9.217 1.00 83.62 86 VAL A N 1
ATOM 615 C CA . VAL A 1 86 ? 4.025 -8.783 -9.325 1.00 83.62 86 VAL A CA 1
ATOM 616 C C . VAL A 1 86 ? 3.977 -9.469 -10.691 1.00 83.62 86 VAL A C 1
ATOM 618 O O . VAL A 1 86 ? 5.005 -9.566 -11.360 1.00 83.62 86 VAL A O 1
ATOM 621 N N . GLY A 1 87 ? 2.787 -9.884 -11.133 1.00 82.69 87 GLY A N 1
ATOM 622 C CA . GLY A 1 87 ? 2.579 -10.519 -12.433 1.00 82.69 87 GLY A CA 1
ATOM 623 C C . GLY A 1 87 ? 2.946 -9.636 -13.627 1.00 82.69 87 GLY A C 1
ATOM 624 O O . GLY A 1 87 ? 3.278 -10.167 -14.678 1.00 82.69 87 GLY A O 1
ATOM 625 N N . ASP A 1 88 ? 2.933 -8.313 -13.478 1.00 82.88 88 ASP A N 1
ATOM 626 C CA . ASP A 1 88 ? 3.270 -7.383 -14.559 1.00 82.88 88 ASP A CA 1
ATOM 627 C C . ASP A 1 88 ? 4.726 -6.896 -14.481 1.00 82.88 88 ASP A C 1
ATOM 629 O O . ASP A 1 88 ? 5.344 -6.629 -15.511 1.00 82.88 88 ASP A O 1
ATOM 633 N N . SER A 1 89 ? 5.287 -6.773 -13.274 1.00 81.06 89 SER A N 1
ATOM 634 C CA . SER A 1 89 ? 6.628 -6.211 -13.054 1.00 81.06 89 SER A CA 1
ATOM 635 C C . SER A 1 89 ? 7.726 -7.263 -13.195 1.00 81.06 89 SER A C 1
ATOM 637 O O . SER A 1 89 ? 8.773 -6.981 -13.775 1.00 81.06 89 SER A O 1
ATOM 639 N N . VAL A 1 90 ? 7.493 -8.484 -12.697 1.00 81.44 90 VAL A N 1
ATOM 640 C CA . VAL A 1 90 ? 8.505 -9.551 -12.709 1.00 81.44 90 VAL A CA 1
ATOM 641 C C . VAL A 1 90 ? 8.804 -10.049 -14.129 1.00 81.44 90 VAL A C 1
ATOM 643 O O . VAL A 1 90 ? 9.984 -10.123 -14.471 1.00 81.44 90 VAL A O 1
ATOM 646 N N . PRO A 1 91 ? 7.815 -10.297 -15.012 1.00 79.69 91 PRO A N 1
ATOM 647 C CA . PRO A 1 91 ? 8.116 -10.694 -16.388 1.00 79.69 91 PRO A CA 1
ATOM 648 C C . PRO A 1 91 ? 8.865 -9.616 -17.174 1.00 79.69 91 PRO A C 1
ATOM 650 O O . PRO A 1 91 ? 9.786 -9.937 -17.918 1.00 79.69 91 PRO A O 1
ATOM 653 N N . LYS A 1 92 ? 8.531 -8.333 -16.970 1.00 78.12 92 LYS A N 1
ATOM 654 C CA . LYS A 1 92 ? 9.247 -7.209 -17.600 1.00 78.12 92 LYS A CA 1
ATOM 655 C C . LYS A 1 92 ? 10.703 -7.136 -17.144 1.00 78.12 92 LYS A C 1
ATOM 657 O O . LYS A 1 92 ? 11.584 -6.891 -17.962 1.00 78.12 92 LYS A O 1
ATOM 662 N N . ALA A 1 93 ? 10.961 -7.381 -15.858 1.00 80.31 93 ALA A N 1
ATOM 663 C CA . ALA A 1 93 ? 12.324 -7.472 -15.348 1.00 80.31 93 ALA A CA 1
ATOM 664 C C . ALA A 1 93 ? 13.081 -8.648 -15.991 1.00 80.31 93 ALA A C 1
ATOM 666 O O . ALA A 1 93 ? 14.203 -8.458 -16.448 1.00 80.31 93 ALA A O 1
ATOM 667 N N . MET A 1 94 ? 12.458 -9.829 -16.100 1.00 77.50 94 MET A N 1
ATOM 668 C CA . MET A 1 94 ? 13.065 -11.020 -16.717 1.00 77.50 94 MET A CA 1
ATOM 669 C C . MET A 1 94 ? 13.376 -10.838 -18.210 1.00 77.50 94 MET A C 1
ATOM 671 O O . MET A 1 94 ? 14.449 -11.242 -18.658 1.00 77.50 94 MET A O 1
ATOM 675 N N . GLN A 1 95 ? 12.495 -10.168 -18.961 1.00 75.69 95 GLN A N 1
ATOM 676 C CA . GLN A 1 95 ? 12.757 -9.784 -20.355 1.00 75.69 95 GLN A CA 1
ATOM 677 C C . GLN A 1 95 ? 13.965 -8.842 -20.466 1.00 75.69 95 GLN A C 1
ATOM 679 O O . GLN A 1 95 ? 14.790 -9.001 -21.361 1.00 75.69 95 GLN A O 1
ATOM 684 N N . GLY A 1 96 ? 14.130 -7.910 -19.520 1.00 75.94 96 GLY A N 1
ATOM 685 C CA . GLY A 1 96 ? 15.309 -7.038 -19.446 1.00 75.94 96 GLY A CA 1
ATOM 686 C C . GLY A 1 96 ? 16.632 -7.782 -19.214 1.00 75.94 96 GLY A C 1
ATOM 687 O O . GLY A 1 96 ? 17.686 -7.273 -19.587 1.00 75.94 96 GLY A O 1
ATOM 688 N N . PHE A 1 97 ? 16.588 -8.995 -18.653 1.00 76.06 97 PHE A N 1
ATOM 689 C CA . PHE A 1 97 ? 17.749 -9.876 -18.481 1.00 76.06 97 PHE A CA 1
ATOM 690 C C . PHE A 1 97 ? 17.970 -10.851 -19.655 1.00 76.06 97 PHE A C 1
ATOM 692 O O . PHE A 1 97 ? 18.898 -11.655 -19.598 1.00 76.06 97 PHE A O 1
ATOM 699 N N . GLY A 1 98 ? 17.156 -10.788 -20.718 1.00 71.62 98 GLY A N 1
ATOM 700 C CA . GLY A 1 98 ? 17.299 -11.638 -21.909 1.00 71.62 98 GLY A CA 1
ATOM 701 C C . GLY A 1 98 ? 16.864 -13.094 -21.708 1.00 71.62 98 GLY A C 1
ATOM 702 O O . GLY A 1 98 ? 17.329 -13.980 -22.423 1.00 71.62 98 GLY A O 1
ATOM 703 N N . VAL A 1 99 ? 16.011 -13.364 -20.713 1.00 68.31 99 VAL A N 1
ATOM 704 C CA . VAL A 1 99 ? 15.477 -14.707 -20.446 1.00 68.31 99 VAL A CA 1
ATOM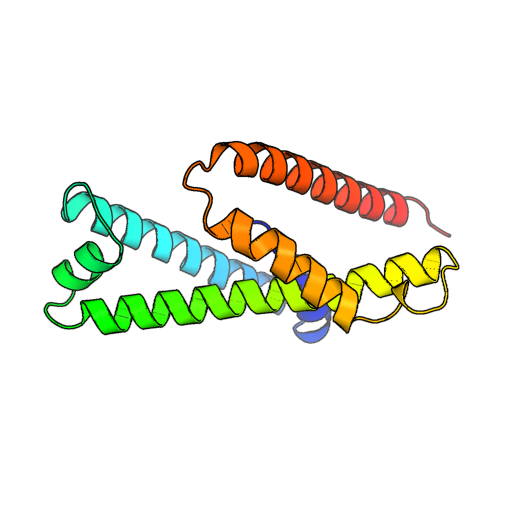 705 C C . VAL A 1 99 ? 14.128 -14.866 -21.148 1.00 68.31 99 VAL A C 1
ATOM 707 O O . VAL A 1 99 ? 13.096 -14.452 -20.621 1.00 68.31 99 VAL A O 1
ATOM 710 N N . ASP A 1 100 ? 14.135 -15.504 -22.317 1.00 60.97 100 ASP A N 1
ATOM 711 C CA . 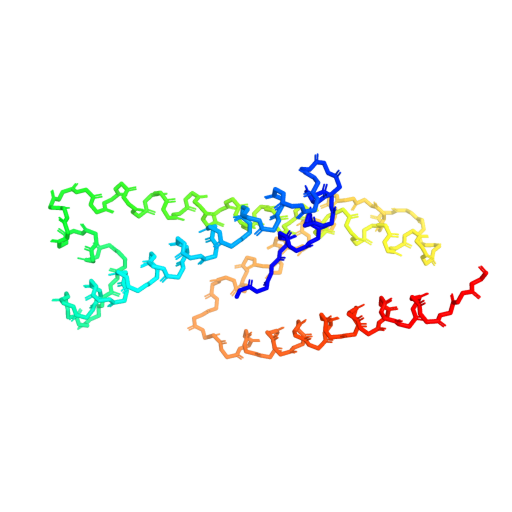ASP A 1 100 ? 12.928 -15.785 -23.102 1.00 60.97 100 ASP A CA 1
ATOM 712 C C . ASP A 1 100 ? 12.411 -17.219 -22.871 1.00 60.97 100 ASP A C 1
ATOM 714 O O . ASP A 1 100 ? 13.184 -18.176 -22.787 1.00 60.97 100 ASP A O 1
ATOM 718 N N . GLY A 1 101 ? 11.085 -17.382 -22.760 1.00 68.81 101 GLY A N 1
ATOM 719 C CA . GLY A 1 101 ? 10.412 -18.682 -22.625 1.00 68.81 101 GLY A CA 1
ATOM 720 C C . GLY A 1 101 ? 9.378 -18.737 -21.493 1.00 68.81 101 GLY A C 1
ATOM 721 O O . GLY A 1 101 ? 8.733 -17.744 -21.174 1.00 68.81 101 GLY A O 1
ATOM 722 N N . ILE A 1 102 ? 9.241 -19.907 -20.858 1.00 62.00 102 ILE A N 1
ATOM 723 C CA . ILE A 1 102 ? 8.265 -20.213 -19.785 1.00 62.00 102 ILE A CA 1
ATOM 724 C C . ILE A 1 102 ? 8.368 -19.229 -18.592 1.00 62.00 102 ILE A C 1
ATOM 726 O O . ILE A 1 102 ? 7.390 -18.964 -17.897 1.00 62.00 102 ILE A O 1
ATOM 730 N N . TRP A 1 103 ? 9.543 -18.626 -18.387 1.00 62.59 103 TRP A N 1
ATOM 731 C CA . TRP A 1 103 ? 9.820 -17.628 -17.344 1.00 62.59 103 TRP A CA 1
ATOM 732 C C . TRP A 1 103 ? 9.299 -16.215 -17.659 1.00 62.59 103 TRP A C 1
ATOM 734 O O . TRP A 1 103 ? 9.281 -15.367 -16.767 1.00 62.59 103 TRP A O 1
ATOM 744 N N . ALA A 1 104 ? 8.856 -15.958 -18.893 1.00 62.66 104 ALA A N 1
ATOM 745 C CA . ALA A 1 104 ? 8.215 -14.708 -19.299 1.00 62.66 104 ALA A CA 1
ATOM 746 C C . ALA A 1 104 ? 6.681 -14.755 -19.152 1.00 62.66 104 ALA A C 1
ATOM 748 O O . ALA A 1 104 ? 6.009 -13.735 -19.316 1.00 62.66 104 ALA A O 1
ATOM 749 N N . GLU A 1 105 ? 6.103 -15.917 -18.822 1.00 71.25 105 GLU A N 1
ATOM 750 C CA . GLU A 1 105 ? 4.661 -16.036 -18.637 1.00 71.25 105 GLU A CA 1
ATOM 751 C C . GLU A 1 105 ? 4.207 -15.474 -17.288 1.00 71.25 105 GLU A C 1
ATOM 753 O O . GLU A 1 105 ? 4.548 -15.963 -16.208 1.00 71.25 105 GLU A O 1
ATOM 758 N N . ARG A 1 106 ? 3.329 -14.472 -17.362 1.00 73.69 106 ARG A N 1
ATOM 759 C CA . ARG A 1 106 ? 2.649 -13.862 -16.213 1.00 73.69 106 ARG A CA 1
ATOM 760 C C . ARG A 1 106 ? 1.955 -14.888 -15.316 1.00 73.69 106 ARG A C 1
ATOM 762 O O . ARG A 1 106 ? 1.974 -14.742 -14.097 1.00 73.69 106 ARG A O 1
ATOM 769 N N . PHE A 1 107 ? 1.349 -15.920 -15.906 1.00 76.62 107 PHE A N 1
ATOM 770 C CA . PHE A 1 107 ? 0.590 -16.929 -15.166 1.00 76.62 107 PHE A CA 1
ATOM 771 C C . PHE A 1 107 ? 1.462 -17.696 -14.163 1.00 76.62 107 PHE A C 1
ATOM 773 O O . PHE A 1 107 ? 1.039 -17.916 -13.030 1.00 76.62 107 PHE A O 1
ATOM 780 N N . LEU A 1 108 ? 2.700 -18.028 -14.540 1.00 80.12 108 LEU A N 1
ATOM 781 C CA . LEU A 1 108 ? 3.622 -18.786 -13.697 1.00 80.12 108 LEU A CA 1
ATOM 782 C C . LEU A 1 108 ? 4.055 -17.969 -12.473 1.00 80.12 108 LEU A C 1
ATOM 784 O O . LEU A 1 108 ? 4.027 -18.469 -11.350 1.00 80.12 108 LEU A O 1
ATOM 788 N N . TRP A 1 109 ? 4.352 -16.682 -12.665 1.00 79.94 109 TRP A N 1
ATOM 789 C CA . TRP A 1 109 ? 4.711 -15.773 -11.573 1.00 79.94 109 TRP A CA 1
ATOM 790 C C . TRP A 1 109 ? 3.545 -15.470 -10.636 1.00 79.94 109 TRP A C 1
ATOM 792 O O . TRP A 1 109 ? 3.734 -15.412 -9.422 1.00 79.94 109 TRP A O 1
ATOM 802 N N . VAL A 1 110 ? 2.333 -15.329 -11.175 1.00 81.88 110 VAL A N 1
ATOM 803 C CA . VAL A 1 110 ? 1.114 -15.175 -10.372 1.00 81.88 110 VAL A CA 1
ATOM 804 C C . VAL A 1 110 ? 0.852 -16.435 -9.541 1.00 81.88 110 VAL A C 1
ATOM 806 O O . VAL A 1 110 ? 0.600 -16.335 -8.341 1.00 81.88 110 VAL A O 1
ATOM 809 N N . LEU A 1 111 ? 0.973 -17.625 -10.137 1.00 83.44 111 LEU A N 1
ATOM 810 C CA . LEU A 1 111 ? 0.803 -18.896 -9.431 1.00 83.44 111 LEU A CA 1
ATOM 811 C C . LEU A 1 111 ? 1.865 -19.086 -8.339 1.00 83.44 111 LEU A C 1
ATOM 813 O O . LEU A 1 111 ? 1.537 -19.479 -7.221 1.00 83.44 111 LEU A O 1
ATOM 817 N N . PHE A 1 112 ? 3.121 -18.753 -8.635 1.00 83.69 112 PHE A N 1
ATOM 818 C CA . PHE A 1 112 ? 4.223 -18.808 -7.678 1.00 83.69 112 PHE A CA 1
ATOM 819 C C . PHE A 1 112 ? 4.016 -17.834 -6.510 1.00 83.69 112 PHE A C 1
ATOM 821 O O . PHE A 1 112 ? 4.198 -18.198 -5.349 1.00 83.69 112 PHE A O 1
ATOM 828 N N . ALA A 1 113 ? 3.554 -16.614 -6.798 1.00 83.06 113 ALA A N 1
ATOM 829 C CA . ALA A 1 113 ? 3.218 -15.632 -5.777 1.00 83.06 113 ALA A CA 1
ATOM 830 C C . ALA A 1 113 ? 2.067 -16.107 -4.877 1.00 83.06 113 ALA A C 1
ATOM 832 O O . ALA A 1 113 ? 2.163 -15.948 -3.664 1.00 83.06 113 ALA A O 1
ATOM 833 N N . ILE A 1 114 ? 1.025 -16.750 -5.421 1.00 83.69 114 ILE A N 1
ATOM 834 C CA . ILE A 1 114 ? -0.041 -17.375 -4.615 1.00 83.69 114 ILE A CA 1
ATOM 835 C C . ILE A 1 114 ? 0.518 -18.528 -3.772 1.00 83.69 114 ILE A C 1
ATOM 837 O O . ILE A 1 114 ? 0.205 -18.625 -2.586 1.00 83.69 114 ILE A O 1
ATOM 841 N N . ALA A 1 115 ? 1.361 -19.383 -4.355 1.00 84.19 115 ALA A N 1
ATOM 842 C CA . ALA A 1 115 ? 1.948 -20.534 -3.672 1.00 84.19 115 ALA A CA 1
ATOM 843 C C . ALA A 1 115 ? 2.853 -20.133 -2.496 1.00 84.19 115 ALA A C 1
ATOM 845 O O . ALA A 1 115 ? 2.930 -20.868 -1.516 1.00 84.19 115 ALA A O 1
ATOM 846 N N . ILE A 1 116 ? 3.502 -18.965 -2.560 1.00 80.94 116 ILE A N 1
ATOM 847 C CA . ILE A 1 116 ? 4.290 -18.405 -1.452 1.00 80.94 116 ILE A CA 1
ATOM 848 C C . ILE A 1 116 ? 3.410 -17.610 -0.485 1.00 80.94 116 ILE A C 1
ATOM 850 O O . ILE A 1 116 ? 3.518 -17.781 0.728 1.00 80.94 116 ILE A O 1
ATOM 854 N N . ALA A 1 117 ? 2.535 -16.738 -0.991 1.00 79.94 117 ALA A N 1
ATOM 855 C CA . ALA A 1 117 ? 1.715 -15.860 -0.160 1.00 79.94 117 ALA A CA 1
ATOM 856 C C . ALA A 1 117 ? 0.662 -16.632 0.647 1.00 79.94 117 ALA A C 1
ATOM 858 O O . ALA A 1 117 ? 0.390 -16.271 1.788 1.00 79.94 117 ALA A O 1
ATOM 859 N N . GLY A 1 118 ? 0.103 -17.708 0.089 1.00 80.50 118 GLY A N 1
ATOM 860 C CA . GLY A 1 118 ? -0.884 -18.574 0.737 1.00 80.50 118 GLY A CA 1
ATOM 861 C C . GLY A 1 118 ? -0.416 -19.151 2.080 1.00 80.50 118 GLY A C 1
ATOM 862 O O . GLY A 1 118 ? -1.050 -18.872 3.100 1.00 80.50 118 GLY A O 1
ATOM 863 N N . PRO A 1 119 ? 0.693 -19.914 2.140 1.00 78.00 119 PRO A N 1
ATOM 864 C CA . PRO A 1 119 ? 1.210 -20.430 3.405 1.00 78.00 119 PRO A CA 1
ATOM 865 C C . PRO A 1 119 ? 1.693 -19.305 4.324 1.00 78.00 119 PRO A C 1
ATOM 867 O O . PRO A 1 119 ? 1.511 -19.392 5.537 1.00 78.00 119 PRO A O 1
ATOM 870 N N . LEU A 1 120 ? 2.244 -18.221 3.767 1.00 70.75 120 LEU A N 1
ATOM 871 C CA . LEU A 1 120 ? 2.705 -17.077 4.552 1.00 70.75 120 LEU A CA 1
ATOM 872 C C . LEU A 1 120 ? 1.550 -16.334 5.246 1.00 70.75 120 LEU A C 1
ATOM 874 O O . LEU A 1 120 ? 1.724 -15.861 6.366 1.00 70.75 120 LEU A O 1
ATOM 878 N N . ALA A 1 121 ? 0.358 -16.299 4.641 1.00 71.25 121 ALA A N 1
ATOM 879 C CA . ALA A 1 121 ? -0.855 -15.746 5.246 1.00 71.25 121 ALA A CA 1
ATOM 880 C C . ALA A 1 121 ? -1.383 -16.592 6.421 1.00 71.25 121 ALA A C 1
ATOM 882 O O . ALA A 1 121 ? -2.045 -16.061 7.310 1.00 71.25 121 ALA A O 1
ATOM 883 N N . PHE A 1 122 ? -1.064 -17.889 6.458 1.00 70.38 122 PHE A N 1
ATOM 884 C CA . PHE A 1 122 ? -1.412 -18.789 7.562 1.00 70.38 122 PHE A CA 1
ATOM 885 C C . PHE A 1 122 ? -0.392 -18.775 8.712 1.00 70.38 122 PHE A C 1
ATOM 887 O O . PHE A 1 122 ? -0.649 -19.359 9.772 1.00 70.38 122 PHE A O 1
ATOM 894 N N . LEU A 1 123 ? 0.761 -18.110 8.555 1.00 66.38 123 LEU A N 1
ATOM 895 C CA . LEU A 1 123 ? 1.740 -18.009 9.633 1.00 66.38 123 LEU A CA 1
ATOM 896 C C . LEU A 1 123 ? 1.213 -17.117 10.764 1.00 66.38 123 LEU A C 1
ATOM 898 O O . LEU A 1 123 ? 1.090 -15.902 10.656 1.00 66.38 123 LEU A O 1
ATOM 902 N N . ARG A 1 124 ? 1.001 -17.741 11.923 1.00 56.69 124 ARG A N 1
ATOM 903 C CA . ARG A 1 124 ? 0.508 -17.104 13.155 1.00 56.69 124 ARG A CA 1
ATOM 904 C C . ARG A 1 124 ? 1.516 -16.140 13.815 1.00 56.69 124 ARG A C 1
ATOM 906 O O . ARG A 1 124 ? 1.174 -15.489 14.797 1.00 56.69 124 ARG A O 1
ATOM 913 N N . ARG A 1 125 ? 2.765 -16.069 13.325 1.00 55.66 125 ARG A N 1
ATOM 914 C CA . ARG A 1 125 ? 3.847 -15.216 13.859 1.00 55.66 125 ARG A CA 1
ATOM 915 C C . ARG A 1 125 ? 4.278 -14.158 12.840 1.00 55.66 125 ARG A C 1
ATOM 917 O O . ARG A 1 125 ? 4.876 -14.469 11.818 1.00 55.66 125 ARG A O 1
ATOM 924 N N . ILE A 1 126 ? 4.058 -12.896 13.204 1.00 60.41 126 ILE A N 1
ATOM 925 C CA . ILE A 1 126 ? 4.317 -11.677 12.411 1.00 60.41 126 ILE A CA 1
ATOM 926 C C . ILE A 1 126 ? 5.825 -11.318 12.352 1.00 60.41 126 ILE A C 1
ATOM 928 O O . ILE A 1 126 ? 6.230 -10.375 11.680 1.00 60.41 126 ILE A O 1
ATOM 932 N N . THR A 1 127 ? 6.704 -12.079 13.015 1.00 59.00 127 THR A N 1
ATOM 933 C CA . THR A 1 127 ? 8.139 -11.751 13.135 1.00 59.00 127 THR A CA 1
ATOM 934 C C . THR A 1 127 ? 8.885 -11.793 11.795 1.00 59.00 127 THR A C 1
ATOM 936 O O . THR A 1 127 ? 9.730 -10.939 11.540 1.00 59.00 127 THR A O 1
ATOM 939 N N . ALA A 1 128 ? 8.537 -12.718 10.893 1.00 59.97 128 ALA A N 1
ATOM 940 C CA . ALA A 1 128 ? 9.119 -12.760 9.544 1.00 59.97 128 ALA A CA 1
ATOM 941 C C . ALA A 1 128 ? 8.736 -11.525 8.699 1.00 59.97 128 ALA A C 1
ATOM 943 O O . ALA A 1 128 ? 9.4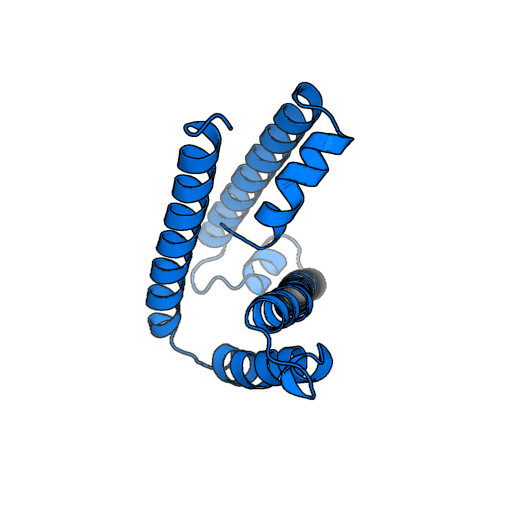94 -11.097 7.830 1.00 59.97 128 ALA A O 1
ATOM 944 N N . LEU A 1 129 ?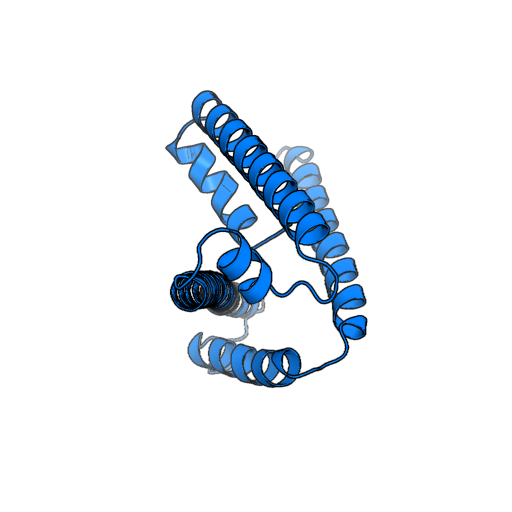 7.589 -10.906 9.005 1.00 60.56 129 LEU A N 1
ATOM 945 C CA . LEU A 1 129 ? 7.050 -9.755 8.282 1.00 60.56 129 LEU A CA 1
ATOM 946 C C . LEU A 1 129 ? 7.739 -8.428 8.654 1.00 60.56 129 LEU A C 1
ATOM 948 O O . LEU A 1 129 ? 7.718 -7.459 7.890 1.00 60.56 129 LEU A O 1
ATOM 952 N N . GLN A 1 130 ? 8.371 -8.367 9.831 1.00 68.62 130 GLN A N 1
ATOM 953 C CA . GLN A 1 130 ? 9.155 -7.197 10.239 1.00 68.62 130 GLN A CA 1
ATOM 954 C C . GLN A 1 130 ? 10.419 -7.058 9.385 1.00 68.62 130 GLN A C 1
ATOM 956 O O . GLN A 1 130 ? 10.729 -5.958 8.929 1.00 68.62 130 GLN A O 1
ATOM 961 N N . VAL A 1 131 ? 11.097 -8.175 9.095 1.00 69.06 131 VAL A N 1
ATOM 962 C CA . VAL A 1 131 ? 12.265 -8.188 8.200 1.00 69.06 131 VAL A CA 1
ATOM 963 C C . VAL A 1 131 ? 11.854 -7.821 6.775 1.00 69.06 131 VAL A C 1
ATOM 965 O O . VAL A 1 131 ? 12.492 -6.963 6.169 1.00 69.06 131 VAL A O 1
ATOM 968 N N . SER A 1 132 ? 10.752 -8.376 6.255 1.00 75.50 132 SER A N 1
ATOM 969 C CA . SER A 1 132 ? 10.266 -8.005 4.918 1.00 75.50 132 SER A CA 1
ATOM 970 C C . SER A 1 132 ? 9.885 -6.523 4.824 1.00 75.50 132 SER A C 1
ATOM 972 O O . SER A 1 132 ? 10.137 -5.895 3.799 1.00 75.50 132 SER A O 1
ATOM 974 N N . SER A 1 133 ? 9.336 -5.935 5.893 1.00 78.44 133 SER A N 1
ATOM 975 C CA . SER A 1 133 ? 9.030 -4.497 5.940 1.00 78.44 133 SER A CA 1
ATOM 976 C C . SER A 1 133 ? 10.294 -3.633 5.935 1.00 78.44 133 SER A C 1
ATOM 978 O O . SER A 1 133 ? 10.338 -2.621 5.238 1.00 78.44 133 SER A O 1
ATOM 980 N N . ALA A 1 134 ? 11.339 -4.037 6.665 1.00 79.44 134 ALA A N 1
ATOM 981 C CA . ALA A 1 134 ? 12.624 -3.337 6.662 1.00 79.44 134 ALA A CA 1
ATOM 982 C C . ALA A 1 134 ? 13.299 -3.383 5.281 1.00 79.44 134 ALA A C 1
ATOM 984 O O . ALA A 1 134 ? 13.776 -2.360 4.791 1.00 79.44 134 ALA A O 1
ATOM 985 N N . VAL A 1 135 ? 13.277 -4.544 4.618 1.00 82.56 135 VAL A N 1
ATOM 986 C CA . VAL A 1 135 ? 13.792 -4.699 3.248 1.00 82.56 135 VAL A CA 1
ATOM 987 C C . VAL A 1 135 ? 12.993 -3.843 2.264 1.00 82.56 135 VAL A C 1
ATOM 989 O O . VAL A 1 135 ? 13.586 -3.134 1.456 1.00 82.56 135 VAL A O 1
ATOM 992 N N . ALA A 1 136 ? 11.660 -3.832 2.360 1.00 80.31 136 ALA A N 1
ATOM 993 C CA . ALA A 1 136 ? 10.820 -2.997 1.503 1.00 80.31 136 ALA A CA 1
ATOM 994 C C . ALA A 1 136 ? 11.134 -1.498 1.663 1.00 80.31 136 ALA A C 1
ATOM 996 O O . ALA A 1 136 ? 11.233 -0.784 0.666 1.00 80.31 136 ALA A O 1
ATOM 997 N N . LEU A 1 137 ? 11.348 -1.024 2.896 1.00 84.06 137 LEU A N 1
ATOM 998 C CA . LEU A 1 137 ? 11.777 0.354 3.160 1.00 84.06 137 LEU A CA 1
ATOM 999 C C . LEU A 1 137 ? 13.134 0.663 2.517 1.00 84.06 137 LEU A C 1
ATOM 1001 O O . LEU A 1 137 ? 13.281 1.710 1.889 1.00 84.06 137 LEU A O 1
ATOM 1005 N N . ALA A 1 138 ? 14.099 -0.255 2.619 1.00 85.62 138 ALA A N 1
ATOM 1006 C CA . ALA A 1 138 ? 15.396 -0.110 1.963 1.00 85.62 138 ALA A CA 1
ATOM 1007 C C . ALA A 1 138 ? 15.257 -0.035 0.431 1.00 85.62 138 ALA A C 1
ATOM 1009 O O . ALA A 1 138 ? 15.850 0.841 -0.193 1.00 85.62 138 ALA A O 1
ATOM 1010 N N . CYS A 1 139 ? 14.422 -0.881 -0.181 1.00 84.31 139 CYS A N 1
ATOM 1011 C CA . CYS A 1 139 ? 14.140 -0.822 -1.618 1.00 84.31 139 CYS A CA 1
ATOM 1012 C C . CYS A 1 139 ? 13.513 0.516 -2.033 1.00 84.31 139 CYS A C 1
ATOM 1014 O O . CYS A 1 139 ? 13.939 1.106 -3.022 1.00 84.31 139 CYS A O 1
ATOM 1016 N N . VAL A 1 140 ? 12.536 1.027 -1.277 1.00 85.75 140 VAL A N 1
ATOM 1017 C CA . VAL A 1 140 ? 11.917 2.333 -1.566 1.00 85.75 140 VAL A CA 1
ATOM 1018 C C . VAL A 1 140 ? 12.939 3.467 -1.456 1.00 85.75 140 VAL A C 1
ATOM 1020 O O . VAL A 1 140 ? 12.950 4.356 -2.308 1.00 85.75 140 VAL A O 1
ATOM 1023 N N . LEU A 1 141 ? 13.831 3.425 -0.461 1.00 86.56 141 LEU A N 1
ATOM 1024 C CA . LEU A 1 141 ? 14.931 4.386 -0.326 1.00 86.56 141 LEU A CA 1
ATOM 1025 C C . LEU A 1 141 ? 15.880 4.338 -1.528 1.00 86.56 141 LEU A C 1
ATOM 1027 O O . LEU A 1 141 ? 16.224 5.387 -2.067 1.00 86.56 141 LEU A O 1
ATOM 1031 N N . LEU A 1 142 ? 16.253 3.140 -1.988 1.00 86.62 142 LEU A N 1
ATOM 1032 C CA . LEU A 1 142 ? 17.100 2.961 -3.171 1.00 86.62 142 LEU A CA 1
ATOM 1033 C C . LEU A 1 142 ? 16.435 3.497 -4.444 1.00 86.62 142 LEU A C 1
ATOM 1035 O O . LEU A 1 142 ? 17.082 4.207 -5.207 1.00 86.62 142 LEU A O 1
ATOM 1039 N N . ILE A 1 143 ? 15.146 3.209 -4.658 1.00 85.06 143 ILE A N 1
ATOM 1040 C CA . ILE A 1 143 ? 14.381 3.740 -5.800 1.00 85.06 143 ILE A CA 1
ATOM 1041 C C . ILE A 1 143 ? 14.334 5.268 -5.742 1.00 85.06 143 ILE A C 1
ATOM 1043 O O . ILE A 1 143 ? 14.572 5.937 -6.743 1.00 85.06 143 ILE A O 1
ATOM 1047 N N . THR A 1 144 ? 14.072 5.828 -4.561 1.00 85.12 144 THR A N 1
ATOM 1048 C CA . THR A 1 144 ? 14.042 7.280 -4.360 1.00 85.12 144 THR A CA 1
ATOM 1049 C C . THR A 1 144 ? 15.399 7.900 -4.699 1.00 85.12 144 THR A C 1
ATOM 1051 O O . THR A 1 144 ? 15.464 8.873 -5.444 1.00 85.12 144 THR A O 1
ATOM 1054 N N . LEU A 1 145 ? 16.493 7.301 -4.224 1.00 88.19 145 LEU A N 1
ATOM 1055 C CA . LEU A 1 145 ? 17.853 7.755 -4.506 1.00 88.19 145 LEU A CA 1
ATOM 1056 C C . LEU A 1 145 ? 18.202 7.651 -5.999 1.00 88.19 145 LEU A C 1
ATOM 1058 O O . LEU A 1 145 ? 18.772 8.587 -6.548 1.00 88.19 145 LEU A O 1
ATOM 1062 N N . MET A 1 146 ? 17.808 6.566 -6.672 1.00 85.31 146 MET A N 1
ATOM 1063 C CA . MET A 1 146 ? 17.940 6.411 -8.128 1.00 85.31 146 MET A CA 1
ATOM 1064 C C . MET A 1 146 ? 17.223 7.530 -8.893 1.00 85.31 146 MET A C 1
ATOM 1066 O O . MET A 1 146 ? 17.805 8.105 -9.808 1.00 85.31 146 MET A O 1
ATOM 1070 N N . VAL A 1 147 ? 15.997 7.886 -8.497 1.00 85.00 147 VAL A N 1
ATOM 1071 C CA . VAL A 1 147 ? 15.250 8.998 -9.112 1.00 85.00 147 VAL A CA 1
ATOM 1072 C C . VAL A 1 147 ? 15.975 10.331 -8.907 1.00 85.00 147 VAL A C 1
ATOM 1074 O O . VAL A 1 147 ? 16.103 11.105 -9.854 1.00 85.00 147 VAL A O 1
ATOM 1077 N N . PHE A 1 148 ? 16.500 10.591 -7.706 1.00 87.00 148 PHE A N 1
ATOM 1078 C CA . PHE A 1 148 ? 17.290 11.799 -7.441 1.00 87.00 148 PHE A CA 1
ATOM 1079 C C . PHE A 1 148 ? 18.582 11.851 -8.266 1.00 87.00 148 PHE A C 1
ATOM 1081 O O . PHE A 1 148 ? 18.906 12.903 -8.811 1.00 87.00 148 PHE A O 1
ATOM 1088 N N . LEU A 1 149 ? 19.305 10.733 -8.393 1.00 85.94 149 LEU A N 1
ATOM 1089 C CA . LEU A 1 149 ? 20.516 10.652 -9.217 1.00 85.94 149 LEU A CA 1
ATOM 1090 C C . LEU A 1 149 ? 20.217 10.880 -10.701 1.00 85.94 149 LEU A C 1
ATOM 1092 O O . LEU A 1 149 ? 20.942 11.624 -11.354 1.00 85.94 149 LEU A O 1
ATOM 1096 N N . PHE A 1 150 ? 19.132 10.297 -11.216 1.00 84.19 150 PHE A N 1
ATOM 1097 C CA . PHE A 1 150 ? 18.702 10.510 -12.597 1.00 84.19 150 PHE A CA 1
ATOM 1098 C C . PHE A 1 150 ? 18.334 11.977 -12.860 1.00 84.19 150 PHE A C 1
ATOM 1100 O O . PHE A 1 150 ? 18.643 12.506 -13.919 1.00 84.19 150 PHE A O 1
ATOM 1107 N N . TRP A 1 151 ? 17.736 12.664 -11.883 1.00 82.31 151 TRP A N 1
ATOM 1108 C CA . TRP A 1 151 ? 17.460 14.100 -11.987 1.00 82.31 151 TRP A CA 1
ATOM 1109 C C . TRP A 1 151 ? 18.736 14.962 -11.966 1.00 82.31 151 TRP A C 1
ATOM 1111 O O . TRP A 1 151 ? 18.789 16.009 -12.604 1.00 82.31 151 TRP A O 1
ATOM 1121 N N . LEU A 1 152 ? 19.773 14.521 -11.245 1.00 81.44 152 LEU A N 1
ATOM 1122 C CA . LEU A 1 152 ? 21.067 15.206 -11.129 1.00 81.44 152 LEU A CA 1
ATOM 1123 C C . LEU A 1 152 ? 22.012 14.967 -12.313 1.00 81.44 152 LEU A C 1
ATOM 1125 O O . LEU A 1 152 ? 22.967 15.727 -12.464 1.00 81.44 152 LEU A O 1
ATOM 1129 N N . GLN A 1 153 ? 21.783 13.935 -13.128 1.00 73.44 153 GLN A N 1
ATOM 1130 C CA . GLN A 1 153 ? 22.490 13.729 -14.391 1.00 73.44 153 GLN A CA 1
ATOM 1131 C C . GLN A 1 153 ? 21.661 14.320 -15.541 1.00 73.44 153 GLN A C 1
ATOM 1133 O O . GLN A 1 153 ? 20.850 13.605 -16.127 1.00 73.44 153 GLN A O 1
ATOM 1138 N N . PRO A 1 154 ? 21.849 15.605 -15.902 1.00 59.19 154 PRO A N 1
ATOM 1139 C CA . PRO A 1 154 ? 21.340 16.103 -17.166 1.00 59.19 154 PRO A CA 1
ATOM 1140 C C . PRO A 1 154 ? 22.116 15.395 -18.283 1.00 59.19 154 PRO A C 1
ATOM 1142 O O . PRO A 1 154 ? 23.321 15.603 -18.432 1.00 59.19 154 PRO A O 1
ATOM 1145 N N . THR A 1 155 ? 21.450 14.514 -19.025 1.00 52.06 155 THR A N 1
ATOM 1146 C CA . THR A 1 155 ? 21.869 14.187 -20.395 1.00 52.06 155 THR A CA 1
ATOM 1147 C C . THR A 1 155 ? 21.539 15.350 -21.308 1.00 52.06 155 THR A C 1
ATOM 1149 O O . THR A 1 155 ? 20.365 15.788 -21.245 1.00 52.06 155 THR A O 1
#

InterPro domains:
  IPR013057 Amino acid transporter, transmembrane domain [PF01490] (1-148)

Secondary structure (DSSP, 8-state):
---THHHHHHHHHHHH-HHHHHHHHHHHHHHHHHHHHHHHHHHHHT-SS--HHHHHHHHSTT-HHHHHHHHHHHHHHHHHHHHHHHHHHHHHHHHHTT--SGGG-HHHHHHHHHHHHHHHHT-S-THHHHHHHHHHHHHHHHHHHHHHHHHHS--

Foldseek 3Di:
DDAPVVVCLVVVCVVCPPVRSVVVVVVVVVVVVVVVVVVVVLQVVQDPPRDCLSSVCVVPPPCSVVSVVVVVVVVVVRVVSVLVCQLVVQLVVCVVVVDDDPSNHSVVRSVVCCVVVVVVVVDPDCVVVVVVVVVVVVVVVVVVVVVVVVVVDDD

pLDDT: mean 79.34, std 10.13, range [52.06, 94.94]

Sequence (155 aa):
MLGAGMLGLPHAFAECGWVTGTLLLFVFGCTGAFGLHLLAEASDRTGRPASFYTVAEAALPGCGLLFDAAITIKCFGVATSYLIVVGDSVPKAMQGFGVDGIWAERFLWVLFAIAIAGPLAFLRRITALQVSSAVALACVLLITLMVFLFWLQPT